Protein AF-A0A382UCX0-F1 (afdb_monomer)

Solvent-accessible surface area (backbone atoms only — not comparable to full-atom values): 3917 Å² total; per-residue (Å²): 116,70,68,61,57,51,52,52,53,51,51,52,52,52,51,50,52,51,52,52,50,50,52,52,52,52,52,59,71,63,50,86,60,56,73,54,38,63,73,44,43,99,70,54,40,76,68,58,37,53,55,46,26,62,75,68,65,67,73,59,64,87,84,80,114

Secondary structure (DSSP, 8-state):
-HHHH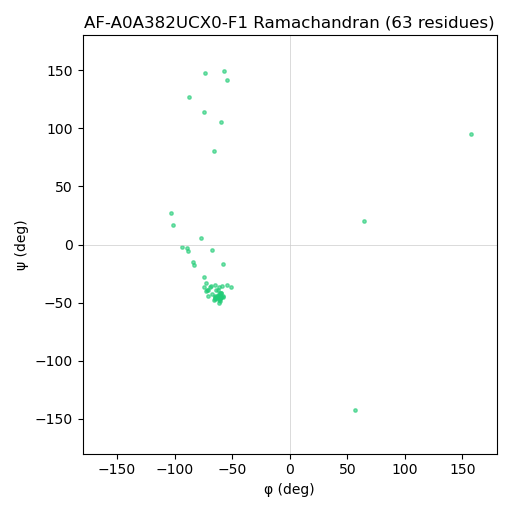HHHHHHHHHHHHHHHHHHHHHHHHHS---HHHHHHGGG--HHHHHHHHHHHT--S-TT--

InterPro domains:
  IPR045621 ABC transporter type 1, GsiC-like, N-terminal domain [PF19300] (3-61)

Sequence (65 aa):
MLFQSVFRRVLIGIVTLLVVSIIIFIGTSLLPGDVAEIILGQMATPESLAALRIKLGIDHPPHIR

pLDDT: mean 76.88, std 12.68, range [54.78, 96.69]

Organism: NCBI:txid408172

Radius of gyration: 20.67 Å; Cα contacts (8 Å, |Δi|>4): 12; chains: 1; bounding box: 41×13×56 Å

Mean predicted aligned error: 11.57 Å

Structure (mmCIF, N/CA/C/O backbone):
data_AF-A0A382UCX0-F1
#
_entry.id   AF-A0A382UCX0-F1
#
loop_
_atom_site.group_PDB
_atom_site.id
_atom_site.type_symbol
_atom_site.label_atom_id
_atom_site.label_alt_id
_atom_site.label_comp_id
_atom_site.label_asym_id
_atom_site.label_entity_id
_atom_site.label_seq_id
_atom_site.pdbx_PDB_ins_code
_atom_site.Cartn_x
_atom_site.Cartn_y
_atom_site.Cartn_z
_atom_site.occupancy
_atom_site.B_iso_or_equiv
_atom_site.auth_seq_id
_atom_site.auth_comp_id
_atom_site.auth_asym_id
_atom_site.auth_atom_id
_atom_site.pdbx_PDB_model_num
ATOM 1 N N . MET A 1 1 ? -21.576 1.923 27.816 1.00 62.44 1 MET A N 1
ATOM 2 C CA . MET A 1 1 ? -20.139 1.715 28.126 1.00 62.44 1 MET A CA 1
ATOM 3 C C . MET A 1 1 ? -19.473 0.722 27.168 1.00 62.44 1 MET A C 1
ATOM 5 O O . MET A 1 1 ? -18.463 1.076 26.581 1.00 62.44 1 MET A O 1
ATOM 9 N N . LEU A 1 2 ? -20.046 -0.468 26.921 1.00 70.50 2 LEU A N 1
ATOM 10 C CA . LEU A 1 2 ? -19.478 -1.470 25.991 1.00 70.50 2 LEU A CA 1
ATOM 11 C C . LEU A 1 2 ? -19.335 -0.984 24.533 1.00 70.50 2 LEU A C 1
ATOM 13 O O . LEU A 1 2 ? -18.285 -1.180 23.926 1.00 70.50 2 LEU A O 1
ATOM 17 N N . PHE A 1 3 ? -20.346 -0.292 23.993 1.00 74.06 3 PH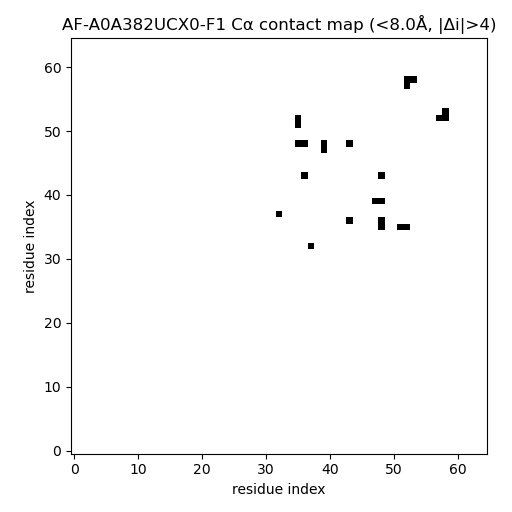E A N 1
ATOM 18 C CA . PHE A 1 3 ? -20.346 0.209 22.606 1.00 74.06 3 PHE A CA 1
ATOM 19 C C . PHE A 1 3 ? -19.178 1.159 22.291 1.00 74.06 3 PHE A C 1
ATOM 21 O O . PHE A 1 3 ? -18.609 1.115 21.204 1.00 74.06 3 PHE A O 1
ATOM 28 N N . GLN A 1 4 ? -18.772 1.976 23.265 1.00 80.19 4 GLN A N 1
ATOM 29 C CA . GLN A 1 4 ? -17.690 2.951 23.119 1.00 80.19 4 GLN A CA 1
ATOM 30 C C . GLN A 1 4 ? -16.321 2.256 22.990 1.00 80.19 4 GLN A C 1
ATOM 32 O O . GLN A 1 4 ? -15.477 2.665 22.193 1.00 80.19 4 GLN A O 1
ATOM 37 N N . SER A 1 5 ? -16.128 1.150 23.717 1.00 81.12 5 SER A N 1
ATOM 38 C CA . SER A 1 5 ? -14.921 0.319 23.643 1.00 81.12 5 SER A CA 1
ATOM 39 C C . SER A 1 5 ? -14.825 -0.456 22.331 1.00 81.12 5 SER A C 1
ATOM 41 O O . SER A 1 5 ? -13.734 -0.572 21.771 1.00 81.12 5 SER A O 1
ATOM 43 N N . VAL A 1 6 ? -15.953 -0.967 21.825 1.00 87.62 6 VAL A N 1
ATOM 44 C CA . VAL A 1 6 ? -16.006 -1.664 20.530 1.00 87.62 6 VAL A CA 1
ATOM 45 C C . VAL A 1 6 ? -15.683 -0.694 19.397 1.00 87.62 6 VAL A C 1
ATOM 47 O O . VAL A 1 6 ? -14.798 -0.979 18.595 1.00 87.62 6 VAL A O 1
ATOM 50 N N . PHE A 1 7 ? -16.308 0.487 19.386 1.00 91.19 7 PHE A N 1
ATOM 51 C CA . PHE A 1 7 ? -16.047 1.514 18.376 1.00 91.19 7 PHE A CA 1
ATOM 52 C 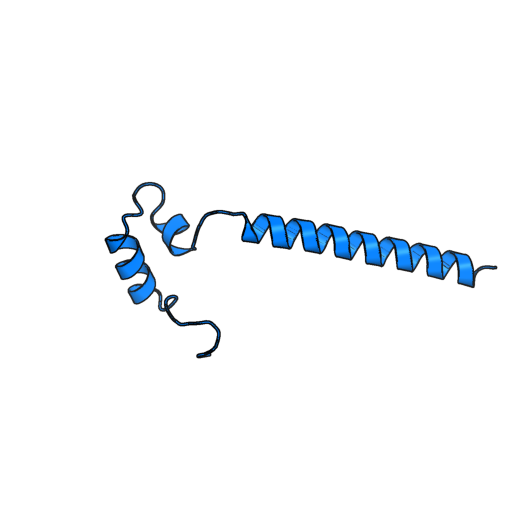C . PHE A 1 7 ? -14.572 1.933 18.350 1.00 91.19 7 PHE A C 1
ATOM 54 O O . PHE A 1 7 ? -13.958 1.971 17.287 1.00 91.19 7 PHE A O 1
ATOM 61 N N . ARG A 1 8 ? -13.963 2.155 19.523 1.00 88.38 8 ARG A N 1
ATOM 62 C CA . ARG A 1 8 ? -12.538 2.498 19.622 1.00 88.38 8 ARG A CA 1
ATOM 63 C C . ARG A 1 8 ? -11.631 1.401 19.055 1.00 88.38 8 ARG A C 1
ATOM 65 O O . ARG A 1 8 ? -10.668 1.717 18.366 1.00 88.38 8 ARG A O 1
ATOM 72 N N . ARG A 1 9 ? -11.926 0.124 19.321 1.00 89.88 9 ARG A N 1
ATOM 73 C CA . ARG A 1 9 ? -11.140 -1.010 18.796 1.00 89.88 9 ARG A CA 1
ATOM 74 C C . ARG A 1 9 ? -11.267 -1.146 17.280 1.00 89.88 9 ARG A C 1
ATOM 76 O O . ARG A 1 9 ? -10.257 -1.345 16.613 1.00 89.88 9 ARG A O 1
ATOM 83 N N . VAL A 1 10 ? -12.479 -0.994 16.747 1.00 94.19 10 VAL A N 1
ATOM 84 C CA . VAL A 1 10 ? -12.732 -1.023 15.299 1.00 94.19 10 VAL A CA 1
ATOM 85 C C . VAL A 1 10 ? -12.021 0.136 14.606 1.00 94.19 10 VAL A C 1
ATOM 87 O O . VAL A 1 10 ? -11.347 -0.084 13.606 1.00 94.19 10 VAL A O 1
ATOM 90 N N . LEU A 1 11 ? -12.090 1.345 15.170 1.00 94.88 11 LEU A N 1
ATOM 91 C CA . LEU A 1 11 ? -11.414 2.518 14.617 1.00 94.88 11 LEU A CA 1
ATOM 92 C C . LEU A 1 11 ? -9.894 2.315 14.555 1.00 94.88 11 LEU A C 1
ATOM 94 O O . LEU A 1 11 ? -9.285 2.588 13.526 1.00 94.88 11 LEU A O 1
ATOM 98 N N . ILE A 1 12 ? -9.293 1.779 15.623 1.00 94.25 12 ILE A N 1
ATOM 99 C CA . ILE A 1 12 ? -7.861 1.446 15.646 1.00 94.25 12 ILE A CA 1
ATOM 100 C C . ILE A 1 12 ? -7.534 0.415 14.559 1.00 94.25 12 ILE A C 1
ATOM 102 O O . ILE A 1 12 ? -6.595 0.626 13.801 1.00 94.25 12 ILE A O 1
ATOM 106 N N . GLY A 1 13 ? -8.332 -0.650 14.429 1.00 94.81 13 GLY A N 1
ATOM 107 C CA . GLY A 1 13 ? -8.134 -1.666 13.391 1.00 94.81 13 GLY A CA 1
ATOM 108 C C . GLY A 1 13 ? -8.201 -1.094 11.972 1.00 94.81 13 GLY A C 1
ATOM 109 O O . GLY A 1 13 ? -7.323 -1.375 11.160 1.00 94.81 13 GLY A O 1
ATOM 110 N N . ILE A 1 14 ? -9.192 -0.243 11.689 1.00 96.50 14 ILE A N 1
ATOM 111 C CA . ILE A 1 14 ? -9.337 0.429 10.389 1.00 96.50 14 ILE A CA 1
ATOM 112 C C . ILE A 1 14 ? -8.123 1.313 10.103 1.00 96.50 14 ILE A C 1
ATOM 114 O O . ILE A 1 14 ? -7.550 1.222 9.021 1.00 96.50 14 ILE A O 1
ATOM 118 N N . VAL A 1 15 ? -7.697 2.132 11.068 1.00 96.44 15 VAL A N 1
ATOM 119 C CA . VAL A 1 15 ? -6.524 3.004 10.906 1.00 96.44 15 VAL A CA 1
ATOM 120 C C . VAL A 1 15 ? -5.266 2.177 10.649 1.00 96.44 15 VAL A C 1
ATOM 122 O O . VAL A 1 15 ? -4.507 2.503 9.741 1.00 96.44 15 VAL A O 1
ATOM 125 N N . THR A 1 16 ? -5.053 1.085 11.386 1.00 95.62 16 THR A N 1
ATOM 126 C CA . THR A 1 16 ? -3.908 0.192 11.165 1.00 95.62 16 THR A CA 1
ATOM 127 C C . THR A 1 16 ? -3.924 -0.414 9.764 1.00 95.62 16 THR A C 1
ATOM 129 O O . THR A 1 16 ? -2.901 -0.377 9.084 1.00 95.62 16 THR A O 1
ATOM 132 N N . LEU A 1 17 ? -5.070 -0.927 9.305 1.00 95.81 17 LEU A N 1
ATOM 133 C CA . LEU A 1 17 ? -5.204 -1.469 7.949 1.00 95.81 17 LEU A CA 1
ATOM 134 C C . LEU A 1 17 ? -4.906 -0.410 6.886 1.00 95.81 17 LEU A C 1
ATOM 136 O O . LEU A 1 17 ? -4.211 -0.695 5.915 1.00 95.81 17 LEU A O 1
ATOM 140 N N . LEU A 1 18 ? -5.389 0.814 7.089 1.00 96.62 18 LEU A N 1
ATOM 141 C CA . LEU A 1 18 ? -5.180 1.927 6.168 1.00 96.62 18 LEU A CA 1
ATOM 142 C C . LEU A 1 18 ? -3.693 2.309 6.102 1.00 96.62 18 LEU A C 1
ATOM 144 O O . LEU A 1 18 ? -3.136 2.425 5.013 1.00 96.62 18 LEU A O 1
ATOM 148 N N . VAL A 1 19 ? -3.019 2.411 7.251 1.0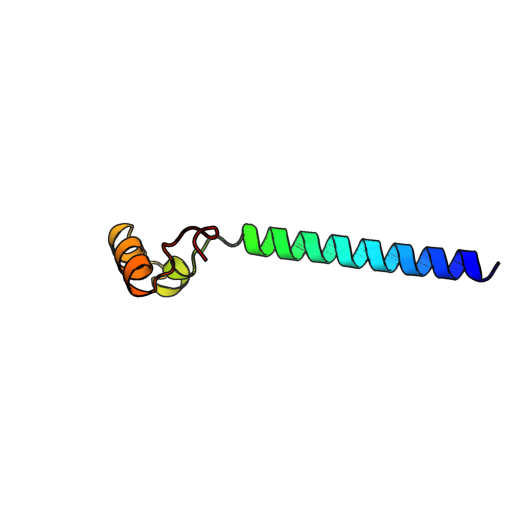0 96.69 19 VAL A N 1
ATOM 149 C CA . VAL A 1 19 ? -1.575 2.682 7.325 1.00 96.69 19 VAL A CA 1
ATOM 150 C C . VAL A 1 19 ? -0.772 1.588 6.623 1.00 96.69 19 VAL A C 1
ATOM 152 O O . VAL A 1 19 ? 0.067 1.898 5.782 1.00 96.69 19 VAL A O 1
ATOM 155 N N . VAL A 1 20 ? -1.048 0.314 6.912 1.00 96.50 20 VAL A N 1
ATOM 156 C CA . VAL A 1 20 ? -0.359 -0.812 6.262 1.00 96.50 20 VAL A CA 1
ATOM 157 C C . VAL A 1 20 ? -0.614 -0.809 4.754 1.00 96.50 20 VAL A C 1
ATOM 159 O O . VAL A 1 20 ? 0.327 -0.971 3.982 1.00 96.50 20 VAL A O 1
ATOM 162 N N . SER A 1 21 ? -1.851 -0.558 4.319 1.00 94.94 21 SER A N 1
ATOM 163 C CA . SER A 1 21 ? -2.196 -0.450 2.898 1.00 94.94 21 SER A CA 1
ATOM 164 C C . SER A 1 21 ? -1.417 0.666 2.205 1.00 94.94 21 SER A C 1
ATOM 166 O O . SER A 1 21 ? -0.901 0.445 1.113 1.00 94.94 21 SER A O 1
ATOM 168 N N . ILE A 1 22 ? -1.312 1.846 2.824 1.00 93.25 22 ILE A N 1
ATOM 169 C CA . ILE A 1 22 ? -0.525 2.963 2.290 1.00 93.25 22 ILE A CA 1
ATOM 170 C C . ILE A 1 22 ? 0.946 2.563 2.186 1.00 93.25 22 ILE A C 1
ATOM 172 O O . ILE A 1 22 ? 1.557 2.785 1.147 1.00 93.25 22 ILE A O 1
ATOM 176 N N . ILE A 1 23 ? 1.508 1.940 3.224 1.00 92.56 23 ILE A N 1
ATOM 177 C CA . ILE A 1 23 ? 2.907 1.495 3.227 1.00 92.56 23 ILE A CA 1
ATOM 178 C C . ILE A 1 23 ? 3.165 0.494 2.097 1.00 92.56 23 ILE A C 1
ATOM 180 O O . ILE A 1 23 ? 4.151 0.639 1.382 1.00 92.56 23 ILE A O 1
ATOM 184 N N . ILE A 1 24 ? 2.286 -0.491 1.901 1.00 89.62 24 ILE A N 1
ATOM 185 C CA . ILE A 1 24 ? 2.422 -1.481 0.822 1.00 89.62 24 ILE A CA 1
ATOM 186 C C . ILE A 1 24 ? 2.292 -0.808 -0.546 1.00 89.62 24 ILE A C 1
ATOM 188 O O . ILE A 1 24 ? 3.098 -1.070 -1.436 1.00 89.62 24 ILE A O 1
ATOM 192 N N . PHE A 1 25 ? 1.302 0.066 -0.728 1.00 86.25 25 PHE A N 1
ATOM 193 C CA . PHE A 1 25 ? 1.070 0.747 -2.001 1.00 86.25 25 PHE A CA 1
ATOM 194 C C . PHE A 1 25 ? 2.229 1.680 -2.365 1.00 86.25 25 PHE A C 1
ATOM 196 O O . PHE A 1 25 ? 2.716 1.658 -3.491 1.00 86.25 25 PHE A O 1
ATOM 203 N N . ILE A 1 26 ? 2.725 2.456 -1.399 1.00 84.31 26 ILE A N 1
ATOM 204 C CA . ILE A 1 26 ? 3.914 3.293 -1.570 1.00 84.31 26 ILE A CA 1
ATOM 205 C C . ILE A 1 26 ? 5.140 2.416 -1.815 1.00 84.31 26 ILE A C 1
ATOM 207 O O . ILE A 1 26 ? 5.880 2.685 -2.748 1.00 84.31 26 ILE A O 1
ATOM 211 N N . GLY A 1 27 ? 5.341 1.352 -1.037 1.00 81.62 27 GLY A N 1
ATOM 212 C CA . GLY A 1 27 ? 6.471 0.439 -1.208 1.00 81.62 27 GLY A CA 1
ATOM 213 C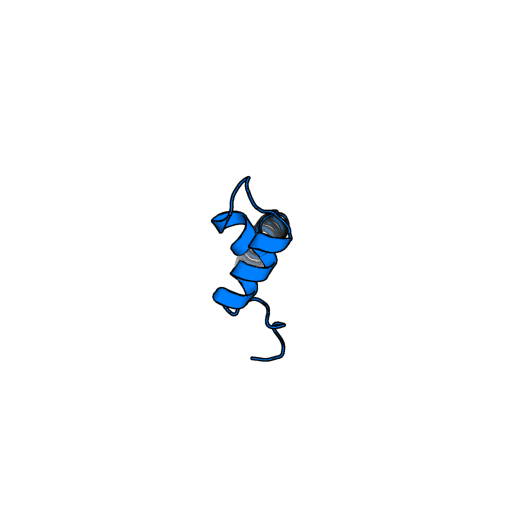 C . GLY A 1 27 ? 6.501 -0.191 -2.599 1.00 81.62 27 GLY A C 1
ATOM 214 O O . GLY A 1 27 ? 7.542 -0.201 -3.241 1.00 81.62 27 GLY A O 1
ATOM 215 N N . THR A 1 28 ? 5.354 -0.645 -3.099 1.00 77.06 28 THR A N 1
ATOM 216 C CA . THR A 1 28 ? 5.225 -1.217 -4.450 1.00 77.06 28 THR A CA 1
ATOM 217 C C . THR A 1 28 ? 5.306 -0.170 -5.559 1.00 77.06 28 THR A C 1
ATOM 219 O O . THR A 1 28 ? 5.859 -0.467 -6.609 1.00 77.06 28 THR A O 1
ATOM 222 N N . SER A 1 29 ? 4.827 1.056 -5.333 1.00 69.81 29 SER A N 1
ATOM 223 C CA . SER A 1 29 ? 4.965 2.166 -6.294 1.00 69.81 29 SER A CA 1
ATOM 224 C C . SER A 1 29 ? 6.387 2.733 -6.344 1.00 69.81 29 SER A C 1
ATOM 226 O O . SER A 1 29 ? 6.798 3.287 -7.358 1.00 69.81 29 SER A O 1
ATOM 228 N N . LEU A 1 30 ? 7.126 2.629 -5.236 1.00 66.25 30 LEU A N 1
ATOM 229 C CA . LEU A 1 30 ? 8.528 3.021 -5.130 1.00 66.25 30 LEU A CA 1
ATOM 230 C C . LEU A 1 30 ? 9.482 1.933 -5.606 1.00 66.25 30 LEU A C 1
ATOM 232 O O . LEU A 1 30 ? 10.648 2.260 -5.799 1.00 66.25 30 LEU A O 1
ATOM 236 N N . LEU A 1 31 ? 9.028 0.681 -5.763 1.00 64.06 31 LEU A N 1
ATOM 237 C CA . LEU A 1 31 ? 9.824 -0.373 -6.384 1.00 64.06 31 LEU A CA 1
ATOM 238 C C . LEU A 1 31 ? 10.153 0.091 -7.813 1.00 64.06 31 LEU A C 1
ATOM 240 O O . LEU A 1 31 ? 9.264 0.108 -8.667 1.00 64.06 31 LEU A O 1
ATOM 244 N N . PRO A 1 32 ? 11.403 0.509 -8.082 1.00 55.72 32 PRO A N 1
ATOM 245 C CA . PRO A 1 32 ? 11.807 0.861 -9.424 1.00 5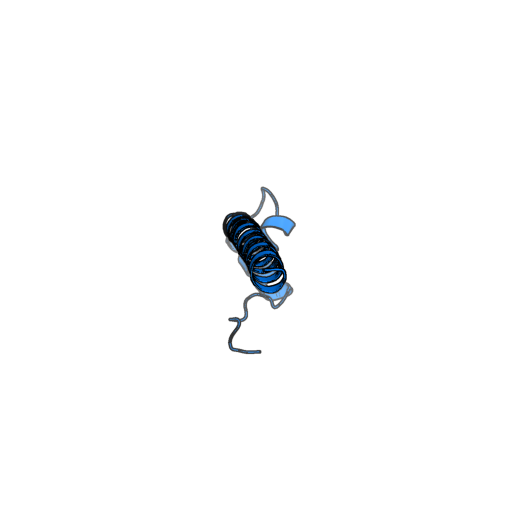5.72 32 PRO A CA 1
ATOM 246 C C . PRO A 1 32 ? 11.961 -0.457 -10.176 1.00 55.72 32 PRO A C 1
ATOM 248 O O . PRO A 1 32 ? 12.777 -1.303 -9.807 1.00 55.72 32 PRO A O 1
ATOM 251 N N . GLY A 1 33 ? 11.106 -0.671 -11.163 1.00 57.78 33 GLY A N 1
ATOM 252 C CA . GLY A 1 33 ? 11.114 -1.900 -11.935 1.00 57.78 33 GLY A CA 1
ATOM 253 C C . GLY A 1 33 ? 9.769 -2.144 -12.582 1.00 57.78 33 GLY A C 1
ATOM 254 O O . GLY A 1 33 ? 8.873 -2.732 -11.977 1.00 57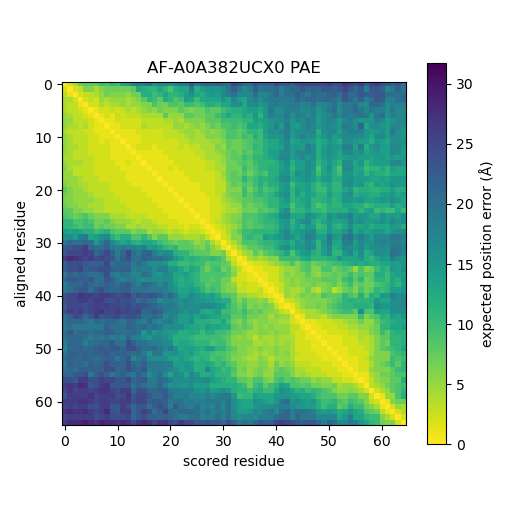.78 33 GLY A O 1
ATOM 255 N N . ASP A 1 34 ? 9.638 -1.727 -13.837 1.00 67.69 34 ASP A N 1
ATOM 256 C CA . ASP A 1 34 ? 8.626 -2.320 -14.708 1.00 67.69 34 ASP A CA 1
ATOM 257 C C . ASP A 1 34 ? 8.872 -3.843 -14.782 1.00 67.69 34 ASP A C 1
ATOM 259 O O . ASP A 1 34 ? 10.012 -4.303 -14.705 1.00 67.69 34 ASP A O 1
ATOM 263 N N . VAL A 1 35 ? 7.828 -4.653 -14.961 1.00 64.06 35 VAL A N 1
ATOM 264 C CA . VAL A 1 35 ? 7.949 -6.111 -15.139 1.00 64.06 35 VAL A CA 1
ATOM 265 C C . VAL A 1 35 ? 8.968 -6.435 -16.239 1.00 64.06 35 VAL A C 1
ATOM 267 O O . VAL A 1 35 ? 9.754 -7.371 -16.102 1.00 64.06 35 VAL A O 1
ATOM 270 N N . ALA A 1 36 ? 9.016 -5.621 -17.299 1.00 60.84 36 ALA A N 1
ATOM 271 C CA . ALA A 1 36 ? 10.009 -5.743 -18.366 1.00 60.84 36 ALA A CA 1
ATOM 272 C C . ALA A 1 36 ? 11.457 -5.487 -17.890 1.00 60.84 36 ALA A C 1
ATOM 274 O O . ALA A 1 36 ? 12.385 -6.141 -18.360 1.00 60.84 36 ALA A O 1
ATOM 275 N N . GLU A 1 37 ? 11.652 -4.578 -16.938 1.00 66.69 37 GLU A N 1
ATOM 276 C CA . GLU A 1 37 ? 12.948 -4.246 -16.333 1.00 66.69 37 GLU A CA 1
ATOM 277 C C . GLU A 1 37 ? 13.409 -5.337 -15.361 1.00 66.69 37 GLU A C 1
ATOM 279 O O . GLU A 1 37 ? 14.578 -5.713 -15.362 1.00 66.69 37 GLU A O 1
ATOM 284 N N . ILE A 1 38 ? 12.476 -5.944 -14.623 1.00 68.38 38 ILE A N 1
ATOM 285 C CA . IL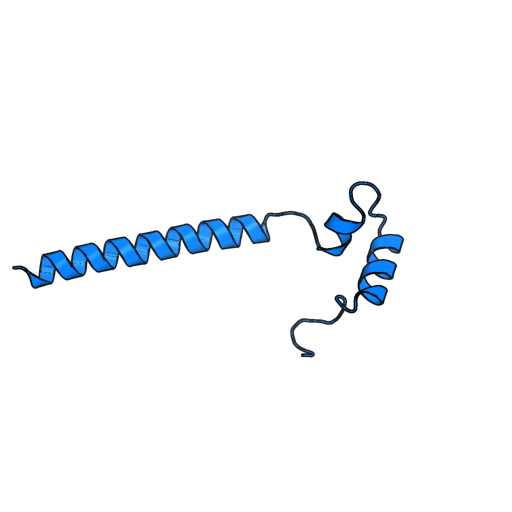E A 1 38 ? 12.748 -7.119 -13.781 1.00 68.38 38 ILE A CA 1
ATOM 286 C C . ILE A 1 38 ? 13.179 -8.318 -14.644 1.00 68.38 38 ILE A C 1
ATOM 288 O O . ILE A 1 38 ? 14.092 -9.050 -14.265 1.00 68.38 38 ILE A O 1
ATOM 292 N N . ILE A 1 39 ? 12.558 -8.511 -15.815 1.00 68.44 39 ILE A N 1
ATOM 293 C CA . ILE A 1 39 ? 12.884 -9.612 -16.739 1.00 68.44 39 ILE A CA 1
ATOM 294 C C . ILE A 1 39 ? 14.236 -9.394 -17.439 1.00 68.44 39 ILE A C 1
ATOM 296 O O . ILE A 1 39 ? 14.984 -10.353 -17.626 1.00 68.44 39 ILE A O 1
ATOM 300 N N . LEU A 1 40 ? 14.561 -8.160 -17.835 1.00 71.75 40 LEU A N 1
ATOM 301 C CA . LEU A 1 40 ? 15.831 -7.841 -18.506 1.00 71.75 40 LEU A CA 1
ATOM 302 C C . LEU A 1 40 ? 16.997 -7.625 -17.527 1.00 71.75 40 LEU A C 1
ATOM 304 O O . LEU A 1 40 ? 18.163 -7.696 -17.928 1.00 71.75 40 LEU A O 1
ATOM 308 N N . GLY A 1 41 ? 16.700 -7.388 -16.247 1.00 72.62 41 GLY A N 1
ATOM 309 C CA . GLY A 1 41 ? 17.687 -7.169 -15.198 1.00 72.62 41 GLY A CA 1
ATOM 310 C C . GLY A 1 41 ? 18.626 -6.003 -15.519 1.00 72.62 41 GLY A C 1
ATOM 311 O O . GLY A 1 41 ? 18.241 -5.005 -16.119 1.00 72.62 41 GLY A O 1
ATOM 312 N N . GLN A 1 42 ? 19.904 -6.135 -15.163 1.00 67.12 42 GLN A N 1
ATOM 313 C CA . GLN A 1 42 ? 20.911 -5.086 -15.388 1.00 67.12 42 GLN A CA 1
ATOM 314 C C . GLN A 1 42 ? 21.251 -4.832 -16.873 1.00 67.12 42 GLN A C 1
ATOM 316 O O . GLN A 1 42 ? 22.010 -3.915 -17.170 1.00 67.12 42 GLN A O 1
ATOM 321 N N . MET A 1 43 ? 20.703 -5.623 -17.805 1.00 64.50 43 MET A N 1
ATOM 322 C CA . MET A 1 43 ? 20.866 -5.452 -19.257 1.00 64.50 43 MET A CA 1
ATOM 323 C C . MET A 1 43 ? 19.650 -4.784 -19.915 1.00 64.50 43 MET A C 1
ATOM 325 O O . MET A 1 43 ? 19.486 -4.859 -21.133 1.00 64.50 43 MET A O 1
ATOM 329 N N . ALA A 1 44 ? 18.788 -4.138 -19.128 1.00 66.19 44 ALA A N 1
ATOM 330 C CA . ALA A 1 44 ? 17.632 -3.399 -19.614 1.00 66.19 44 ALA A CA 1
ATOM 331 C C . ALA A 1 44 ? 18.051 -2.172 -20.452 1.00 66.19 44 ALA A C 1
ATOM 333 O O . ALA A 1 44 ? 18.076 -1.040 -19.974 1.00 66.19 44 ALA A O 1
ATOM 334 N N . THR A 1 45 ? 18.394 -2.386 -21.726 1.00 75.62 45 THR A N 1
ATOM 335 C CA . THR A 1 45 ? 18.534 -1.290 -22.689 1.00 75.62 45 THR A CA 1
ATOM 336 C C . THR A 1 45 ? 17.146 -0.767 -23.077 1.00 75.62 45 THR A C 1
ATOM 338 O O . THR A 1 45 ? 16.195 -1.556 -23.136 1.00 75.62 45 THR A O 1
ATOM 341 N N . PRO A 1 46 ? 16.995 0.539 -23.379 1.00 73.12 46 PRO A N 1
ATOM 342 C CA . PRO A 1 46 ? 15.702 1.117 -23.766 1.00 73.12 46 PRO A CA 1
ATOM 343 C C . PRO A 1 46 ? 15.052 0.388 -24.952 1.00 73.12 46 PRO A C 1
ATOM 345 O O . PRO A 1 46 ? 13.837 0.209 -25.001 1.00 73.12 46 PRO A O 1
ATOM 348 N N . GLU A 1 47 ? 15.878 -0.092 -25.881 1.00 76.56 47 GLU A N 1
ATOM 349 C CA . GLU A 1 47 ? 15.461 -0.828 -27.076 1.00 76.56 47 GLU A CA 1
ATOM 350 C C . GLU A 1 47 ? 14.945 -2.233 -26.732 1.00 76.56 47 GLU A C 1
ATOM 352 O O . GLU A 1 47 ? 13.893 -2.650 -27.220 1.00 76.56 47 GLU A O 1
ATOM 357 N N . SER A 1 48 ? 15.647 -2.952 -25.847 1.00 75.62 48 SER A N 1
ATOM 358 C CA . SER A 1 48 ? 15.246 -4.293 -25.401 1.00 75.62 48 SER A CA 1
ATOM 359 C C . SER A 1 48 ? 13.977 -4.248 -24.551 1.00 75.62 48 SER A C 1
ATOM 361 O O . SER A 1 48 ? 13.126 -5.130 -24.676 1.00 75.62 48 SER A O 1
ATOM 363 N N . LEU A 1 49 ? 13.817 -3.200 -23.735 1.00 75.06 49 LEU A N 1
ATOM 364 C CA . LEU A 1 49 ? 12.604 -2.938 -22.957 1.00 75.06 49 LEU A CA 1
ATOM 365 C C . LEU A 1 49 ? 11.390 -2.731 -23.866 1.00 75.06 49 LEU A C 1
ATOM 367 O O . LEU A 1 49 ? 10.374 -3.397 -23.676 1.00 75.06 49 LEU A O 1
ATOM 371 N N . ALA A 1 50 ? 11.497 -1.865 -24.877 1.00 75.94 50 ALA A N 1
ATOM 372 C CA . ALA A 1 50 ? 10.408 -1.614 -25.821 1.00 75.94 50 ALA A CA 1
ATOM 373 C C . ALA A 1 50 ? 10.036 -2.879 -26.612 1.00 75.94 50 ALA A C 1
ATOM 375 O O . ALA A 1 50 ? 8.860 -3.230 -26.722 1.00 75.94 50 ALA A O 1
ATOM 376 N N . ALA A 1 51 ? 11.035 -3.625 -27.093 1.00 78.69 51 ALA A N 1
ATOM 377 C CA . ALA A 1 51 ? 10.803 -4.881 -27.801 1.00 78.69 51 ALA A CA 1
ATOM 378 C C . ALA A 1 51 ? 10.113 -5.931 -26.913 1.00 78.69 51 ALA A C 1
ATOM 380 O O . ALA A 1 51 ? 9.232 -6.659 -27.379 1.00 78.69 51 ALA A O 1
ATOM 381 N N . LEU A 1 52 ? 10.487 -6.007 -25.633 1.00 75.12 52 LEU A N 1
ATOM 382 C CA . LEU A 1 52 ? 9.885 -6.934 -24.681 1.00 75.12 52 LEU A CA 1
ATOM 383 C C . LEU A 1 52 ? 8.461 -6.512 -24.287 1.00 75.12 52 LEU A C 1
ATOM 385 O O . LEU A 1 52 ? 7.581 -7.369 -24.233 1.00 75.12 52 LEU A O 1
ATOM 389 N N . ARG A 1 53 ? 8.202 -5.214 -24.090 1.00 75.00 53 ARG A N 1
ATOM 390 C CA . ARG A 1 53 ? 6.855 -4.674 -23.821 1.00 75.00 53 ARG A CA 1
ATOM 391 C C . ARG A 1 53 ? 5.876 -4.976 -24.951 1.00 75.00 53 ARG A C 1
ATOM 393 O O . ARG A 1 53 ? 4.753 -5.400 -24.680 1.00 75.00 53 ARG A O 1
ATOM 400 N N . ILE A 1 54 ? 6.328 -4.833 -26.200 1.00 76.94 54 ILE A N 1
ATOM 401 C CA . ILE A 1 54 ? 5.549 -5.186 -27.394 1.00 76.94 54 ILE A CA 1
ATOM 402 C C . ILE A 1 54 ? 5.296 -6.698 -27.441 1.00 76.94 54 ILE A C 1
ATOM 404 O O . ILE A 1 54 ? 4.158 -7.120 -27.633 1.00 76.94 54 ILE A O 1
ATOM 408 N N . LYS A 1 55 ? 6.325 -7.529 -27.214 1.00 75.56 55 LYS A N 1
ATOM 409 C CA . LYS A 1 55 ? 6.176 -8.998 -27.196 1.00 75.56 55 LYS A CA 1
ATOM 410 C C . LYS A 1 55 ? 5.232 -9.499 -26.103 1.00 75.56 55 LYS A C 1
ATOM 412 O O . LYS A 1 55 ? 4.535 -10.485 -26.317 1.00 75.56 55 LYS A O 1
ATOM 417 N N . LEU A 1 56 ? 5.239 -8.853 -24.941 1.00 73.38 56 LEU A N 1
ATOM 418 C CA . LEU A 1 56 ? 4.417 -9.232 -23.793 1.00 73.38 56 LEU A CA 1
ATOM 419 C C . LEU A 1 56 ? 3.027 -8.565 -23.801 1.00 73.38 56 LEU A C 1
ATOM 421 O O . LEU A 1 56 ? 2.206 -8.888 -22.946 1.00 73.38 56 LEU A O 1
ATOM 425 N N . GLY A 1 57 ? 2.745 -7.648 -24.735 1.00 70.38 57 GLY A N 1
ATOM 426 C CA . GLY A 1 57 ? 1.444 -6.970 -24.844 1.00 70.38 57 GLY A CA 1
ATOM 427 C C . GLY A 1 57 ? 1.089 -6.080 -23.642 1.00 70.38 57 GLY A C 1
ATOM 428 O O . GLY A 1 57 ? -0.082 -5.785 -23.412 1.00 70.38 57 GLY A O 1
ATOM 429 N N . ILE A 1 58 ? 2.090 -5.675 -22.854 1.00 67.69 58 ILE A N 1
ATOM 430 C CA . ILE A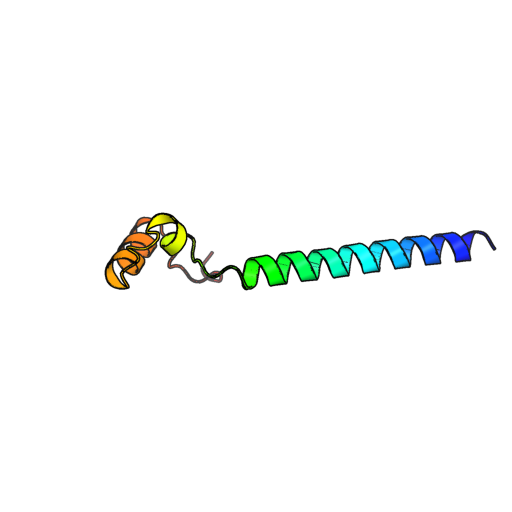 1 58 ? 1.945 -4.840 -21.643 1.00 67.69 58 ILE A CA 1
ATOM 431 C C . ILE A 1 58 ? 2.120 -3.343 -21.929 1.00 67.69 58 ILE A C 1
ATOM 433 O O . ILE A 1 58 ? 1.911 -2.530 -21.038 1.00 67.69 58 ILE A O 1
ATOM 437 N N . ASP A 1 59 ? 2.421 -2.972 -23.176 1.00 68.50 59 ASP A N 1
ATOM 438 C CA . ASP A 1 59 ? 2.546 -1.577 -23.631 1.00 68.50 59 ASP A CA 1
ATOM 439 C C . ASP A 1 59 ? 1.188 -0.874 -23.840 1.00 68.50 59 ASP A C 1
ATOM 441 O O . ASP A 1 59 ? 1.110 0.238 -24.358 1.00 68.50 59 ASP A O 1
ATOM 445 N N . HIS A 1 60 ? 0.079 -1.535 -23.494 1.00 59.41 60 HIS A N 1
ATOM 446 C CA . HIS A 1 60 ? -1.254 -0.972 -23.664 1.00 59.41 60 HIS A CA 1
ATOM 447 C C . HIS A 1 60 ? -1.663 -0.151 -22.440 1.00 59.41 60 HIS A C 1
ATOM 449 O O . HIS A 1 60 ? -1.639 -0.668 -21.319 1.00 59.41 60 HIS A O 1
ATOM 455 N N . PRO A 1 61 ? -2.075 1.116 -22.637 1.00 58.22 61 PRO A N 1
ATOM 456 C CA . PRO A 1 61 ? -2.553 1.948 -21.551 1.00 58.22 61 PRO A CA 1
ATOM 457 C C . PRO A 1 61 ? -3.699 1.268 -20.778 1.00 58.22 61 PRO A C 1
ATOM 459 O O . PRO A 1 61 ? -4.581 0.674 -21.405 1.00 58.22 61 PRO A O 1
ATOM 462 N N . PRO A 1 62 ? -3.755 1.399 -19.437 1.00 57.06 62 PRO A N 1
ATOM 463 C CA . PRO A 1 62 ? -4.730 0.693 -18.597 1.00 57.06 62 PRO A CA 1
ATOM 464 C C . PRO A 1 62 ? -6.205 0.955 -18.948 1.00 57.06 62 PRO A C 1
ATOM 466 O O . PRO A 1 62 ? -7.074 0.211 -18.513 1.00 57.06 62 PRO A O 1
ATOM 469 N N . HIS A 1 63 ? -6.488 2.013 -19.712 1.00 64.06 63 HIS A N 1
ATOM 470 C CA . HIS A 1 63 ? -7.827 2.439 -20.118 1.00 64.06 63 HIS A CA 1
ATOM 471 C C . HIS A 1 63 ? -8.326 1.809 -21.431 1.00 64.06 63 HIS A C 1
ATOM 473 O O . HIS A 1 63 ? -9.453 2.086 -21.827 1.00 64.06 63 HIS A O 1
ATOM 479 N N . ILE A 1 64 ? -7.513 0.997 -22.116 1.00 61.53 64 ILE A N 1
ATOM 480 C CA . ILE A 1 64 ? -7.897 0.306 -23.366 1.00 61.53 64 ILE A CA 1
ATOM 481 C C . ILE A 1 64 ? -8.212 -1.182 -23.092 1.00 61.53 64 ILE A C 1
ATOM 483 O O . ILE A 1 64 ? -8.033 -2.030 -23.960 1.00 61.53 64 ILE A O 1
ATOM 487 N N . ARG A 1 65 ? -8.641 -1.533 -21.873 1.00 54.78 65 ARG A N 1
ATOM 488 C CA . ARG A 1 65 ? -9.087 -2.894 -21.530 1.00 54.78 65 ARG A CA 1
ATOM 489 C C . ARG A 1 65 ? -10.599 -2.991 -21.446 1.00 54.78 65 ARG A C 1
ATOM 491 O O . ARG A 1 65 ? -11.199 -2.076 -20.844 1.00 54.78 65 ARG A O 1
#

Nearest PDB structures (foldseek):
  8wd9-assembly1_B  TM=4.416E-01  e=3.189E+00  Mycobacterium tuberculosis H37Rv

Foldseek 3Di:
DVVVVVVVVVVVVVVVVVVVVVVVVVVVVPPPDDVLCVVCDPNPDVVSSVVVCVVVVVPDDPVVD